Protein AF-A0A0N0D1W5-F1 (afdb_monomer_lite)

Secondary structure (DSSP, 8-state):
----------SS---------S-----GGGGGGS-TT----HHHHHHHHHHHH--PPP-----S----TTSHHHHHHHHHHHHHHHHHHHT--

Sequence (93 aa):
MAEGILNKIEEKPRYDLFINTGFYILEPEVFKLVEKNKYINMDVFFNQVKKTYGKRIGVYPHWGKWFDIGQWDEYRRSLQFIEDNKVNMSSKK

Radius of gyration: 21.48 Å; chains: 1; bounding box: 36×58×51 Å

pLDDT: mean 85.43, std 13.33, range [41.34, 95.88]

Foldseek 3Di:
DPDPDDDDDDPPDDDPDDDDLPDDDDDPVLCVPPDPPDDDDPVRSVVVVCVPVVDDDDDDDDPDDGFDCVDPVSVVVVVVVVVVVVVVVVVPD

Structure (mmCIF, N/CA/C/O backbone):
data_AF-A0A0N0D1W5-F1
#
_entry.id   AF-A0A0N0D1W5-F1
#
loop_
_atom_site.group_PDB
_atom_site.id
_atom_site.type_symbol
_atom_site.label_atom_id
_atom_site.label_alt_id
_atom_site.label_comp_id
_atom_site.label_asym_id
_atom_site.label_entity_id
_atom_site.label_seq_id
_atom_site.pdbx_PDB_ins_code
_atom_site.Cartn_x
_atom_site.Cartn_y
_atom_site.Cartn_z
_atom_site.occupancy
_atom_site.B_iso_or_equiv
_atom_site.auth_seq_id
_atom_site.auth_comp_id
_atom_site.auth_asym_id
_atom_site.auth_atom_id
_atom_site.pdbx_PDB_model_num
ATOM 1 N N . MET A 1 1 ? 1.315 -40.901 12.470 1.00 46.81 1 MET A N 1
ATOM 2 C CA . MET A 1 1 ? 2.300 -40.704 11.388 1.00 46.81 1 MET A CA 1
ATOM 3 C C . MET A 1 1 ? 1.500 -40.280 10.174 1.00 46.81 1 MET A C 1
ATOM 5 O O . MET A 1 1 ? 0.637 -41.042 9.771 1.00 46.81 1 MET A O 1
ATOM 9 N N . ALA A 1 2 ? 1.652 -39.045 9.698 1.00 52.28 2 ALA A N 1
ATOM 10 C CA . ALA A 1 2 ? 0.996 -38.641 8.459 1.00 52.28 2 ALA A CA 1
ATOM 11 C C . ALA A 1 2 ? 1.835 -39.210 7.312 1.00 52.28 2 ALA A C 1
ATOM 13 O O . ALA A 1 2 ? 2.987 -38.817 7.131 1.00 52.28 2 ALA A O 1
ATOM 14 N N . GLU A 1 3 ? 1.285 -40.217 6.642 1.00 66.00 3 GLU A N 1
ATOM 15 C CA . GLU A 1 3 ? 1.838 -40.823 5.435 1.00 66.00 3 GLU A CA 1
ATOM 16 C C . GLU A 1 3 ? 2.084 -39.714 4.408 1.00 66.00 3 GLU A C 1
ATOM 18 O O . GLU A 1 3 ? 1.260 -38.807 4.294 1.00 66.00 3 GLU A O 1
ATOM 23 N N . GLY A 1 4 ? 3.232 -39.727 3.726 1.00 74.62 4 GLY A N 1
ATOM 24 C CA . GLY A 1 4 ? 3.649 -38.698 2.767 1.00 74.62 4 GLY A CA 1
ATOM 25 C C . GLY A 1 4 ? 2.725 -38.604 1.550 1.00 74.62 4 GLY A C 1
ATOM 26 O O . GLY A 1 4 ? 3.097 -39.009 0.453 1.00 74.62 4 GLY A O 1
ATOM 27 N N . ILE A 1 5 ? 1.515 -38.086 1.750 1.00 81.44 5 ILE A N 1
ATOM 28 C CA . ILE A 1 5 ? 0.457 -37.997 0.753 1.00 81.44 5 ILE A CA 1
ATOM 29 C C . ILE A 1 5 ? 0.552 -36.635 0.078 1.00 81.44 5 ILE A C 1
ATOM 31 O O . ILE A 1 5 ? 0.330 -35.578 0.673 1.00 81.44 5 ILE A O 1
ATOM 35 N N . LEU A 1 6 ? 0.881 -36.684 -1.204 1.00 84.69 6 LEU A N 1
ATOM 36 C CA . LEU A 1 6 ? 0.868 -35.543 -2.096 1.00 84.69 6 LEU A CA 1
ATOM 37 C C . LEU A 1 6 ? -0.582 -35.165 -2.439 1.00 84.69 6 LEU A C 1
ATOM 39 O O . LEU A 1 6 ? -1.279 -35.933 -3.094 1.00 84.69 6 LEU A O 1
ATOM 43 N N . ASN A 1 7 ? -1.027 -33.980 -2.014 1.00 84.31 7 ASN A N 1
ATOM 44 C CA . ASN A 1 7 ? -2.423 -33.548 -2.177 1.00 84.31 7 ASN A CA 1
ATOM 45 C C . ASN A 1 7 ? -2.715 -32.924 -3.559 1.00 84.31 7 ASN A C 1
ATOM 47 O O . ASN A 1 7 ? -3.760 -33.169 -4.152 1.00 84.31 7 ASN A O 1
ATOM 51 N N . LYS A 1 8 ? -1.796 -32.107 -4.090 1.00 84.94 8 LYS A N 1
ATOM 52 C CA . LYS A 1 8 ? -1.919 -31.495 -5.423 1.00 84.94 8 LYS A CA 1
ATOM 53 C C . LYS A 1 8 ? -0.539 -31.080 -5.938 1.00 84.94 8 LYS A C 1
ATOM 55 O O . LYS A 1 8 ? 0.226 -30.472 -5.195 1.00 84.94 8 LYS A O 1
ATOM 60 N N . ILE A 1 9 ? -0.250 -31.371 -7.206 1.00 89.69 9 ILE A N 1
ATOM 61 C CA . ILE A 1 9 ? 0.848 -30.757 -7.966 1.00 89.69 9 ILE A CA 1
ATOM 62 C C . ILE A 1 9 ? 0.223 -29.927 -9.075 1.00 89.69 9 ILE A C 1
ATOM 64 O O . ILE A 1 9 ? -0.689 -30.381 -9.763 1.00 89.69 9 ILE A O 1
ATOM 68 N N . GLU A 1 10 ? 0.718 -28.708 -9.235 1.00 87.44 10 GLU A N 1
ATOM 69 C CA . GLU A 1 10 ? 0.376 -27.841 -10.351 1.00 87.44 10 GLU A CA 1
ATOM 70 C C . GLU A 1 10 ? 1.688 -27.459 -11.030 1.00 87.44 10 GLU A C 1
ATOM 72 O O . GLU A 1 10 ? 2.563 -26.849 -10.416 1.00 87.44 10 GLU A O 1
ATOM 77 N N . GLU A 1 11 ? 1.876 -27.913 -12.266 1.00 82.94 11 GLU A N 1
ATOM 78 C CA . GLU A 1 11 ? 3.135 -27.730 -12.980 1.00 82.94 11 GLU A CA 1
ATOM 79 C C . GLU A 1 11 ? 3.134 -26.372 -13.697 1.00 82.94 11 GLU A C 1
ATOM 81 O O . GLU A 1 11 ? 2.272 -26.098 -14.529 1.00 82.94 11 GLU A O 1
ATOM 86 N N . LYS A 1 12 ? 4.094 -25.504 -13.337 1.00 88.25 12 LYS A N 1
ATOM 87 C CA . LYS A 1 12 ? 4.183 -24.079 -13.733 1.00 88.25 12 LYS A CA 1
ATOM 88 C C . LYS A 1 12 ? 2.919 -23.263 -13.387 1.00 88.25 12 LYS A C 1
ATOM 90 O O . LYS A 1 12 ? 2.278 -22.715 -14.290 1.00 88.25 12 LYS A O 1
ATOM 95 N N . PRO A 1 13 ? 2.568 -23.134 -12.094 1.00 84.00 13 PRO A N 1
ATOM 96 C CA . PRO A 1 13 ? 1.401 -22.363 -11.686 1.00 84.00 13 PRO A CA 1
ATOM 97 C C . PRO A 1 13 ? 1.572 -20.887 -12.069 1.00 84.00 13 PRO A C 1
ATOM 99 O O . PRO A 1 13 ? 2.653 -20.310 -11.922 1.00 84.00 13 PRO A O 1
ATOM 102 N N . ARG A 1 14 ? 0.494 -20.269 -12.560 1.00 81.12 14 ARG A N 1
ATOM 103 C CA . ARG A 1 14 ? 0.407 -18.814 -12.722 1.00 81.12 14 ARG A CA 1
ATOM 104 C C . ARG A 1 14 ? -0.286 -18.233 -11.498 1.00 81.12 14 ARG A C 1
ATOM 106 O O . ARG A 1 14 ? -1.393 -18.646 -11.171 1.00 81.12 14 ARG A O 1
ATOM 113 N N . TYR A 1 15 ? 0.369 -17.279 -10.848 1.00 78.12 15 TYR A N 1
ATOM 114 C CA . TYR A 1 15 ? -0.187 -16.557 -9.711 1.00 78.12 15 TYR A CA 1
ATOM 115 C C . TYR A 1 15 ? -0.524 -15.131 -10.130 1.00 78.12 15 TYR A C 1
ATOM 117 O O . TYR A 1 15 ? 0.375 -14.330 -10.378 1.00 78.12 15 TYR A O 1
ATOM 125 N N . ASP A 1 16 ? -1.814 -14.813 -10.161 1.00 76.25 16 ASP A N 1
ATOM 126 C CA . ASP A 1 16 ? -2.278 -13.433 -10.253 1.00 76.25 16 ASP A CA 1
ATOM 127 C C . ASP A 1 16 ? -2.312 -12.850 -8.833 1.00 76.25 16 ASP A C 1
ATOM 129 O O . ASP A 1 16 ? -3.246 -13.074 -8.060 1.00 76.25 16 ASP A O 1
ATOM 133 N N . LEU A 1 17 ? -1.237 -12.158 -8.450 1.00 78.44 17 LEU A N 1
ATOM 134 C CA . LEU A 1 17 ? -1.098 -11.538 -7.132 1.00 78.44 17 LEU A CA 1
ATOM 135 C C . LEU A 1 17 ? -1.559 -10.079 -7.181 1.00 78.44 17 LEU A C 1
ATOM 137 O O . LEU A 1 17 ? -0.976 -9.255 -7.884 1.00 78.44 17 LEU A O 1
ATOM 141 N N . PHE A 1 18 ? -2.571 -9.741 -6.381 1.00 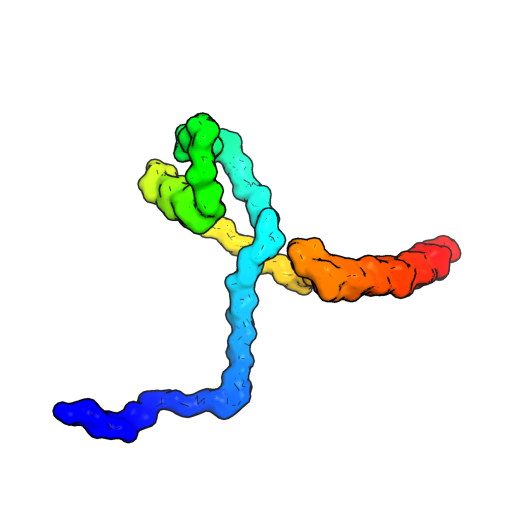82.69 18 PHE A N 1
ATOM 142 C CA . PHE A 1 18 ? -2.969 -8.352 -6.160 1.00 82.69 18 PHE A CA 1
ATOM 143 C C . PHE A 1 18 ? -2.106 -7.737 -5.062 1.00 82.69 18 PHE A C 1
ATOM 145 O O . PHE A 1 18 ? -2.249 -8.064 -3.883 1.00 82.69 18 PHE A O 1
ATOM 152 N N . ILE A 1 19 ? -1.218 -6.831 -5.460 1.00 86.44 19 ILE A N 1
ATOM 153 C CA . ILE A 1 19 ? -0.361 -6.072 -4.550 1.00 86.44 19 ILE A CA 1
ATOM 154 C C . ILE A 1 19 ? -0.936 -4.662 -4.407 1.00 86.44 19 ILE A C 1
ATOM 156 O O . ILE A 1 19 ? -1.473 -4.088 -5.354 1.00 86.44 19 ILE A O 1
ATOM 160 N N . ASN A 1 20 ? -0.854 -4.112 -3.199 1.00 90.50 20 ASN A N 1
ATOM 161 C CA . ASN A 1 20 ? -1.307 -2.758 -2.917 1.00 90.50 20 ASN A CA 1
ATOM 162 C C . ASN A 1 20 ? -0.411 -1.729 -3.630 1.00 90.50 20 ASN A C 1
ATOM 164 O O . ASN A 1 20 ? 0.802 -1.733 -3.448 1.00 90.50 20 ASN A O 1
ATOM 168 N N . THR A 1 21 ? -1.020 -0.834 -4.409 1.00 90.12 21 THR A N 1
ATOM 169 C CA . T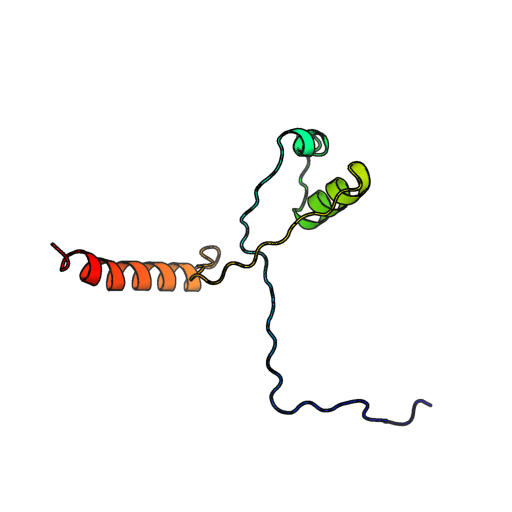HR A 1 21 ? -0.327 0.199 -5.198 1.00 90.12 21 THR A CA 1
ATOM 170 C C . THR A 1 21 ? 0.072 1.436 -4.388 1.00 90.12 21 THR A C 1
ATOM 172 O O . THR A 1 21 ? 0.732 2.328 -4.921 1.00 90.12 21 THR A O 1
ATOM 175 N N . GLY A 1 22 ? -0.356 1.528 -3.124 1.00 90.31 22 GLY A N 1
ATOM 176 C CA . GLY A 1 22 ? -0.160 2.698 -2.267 1.00 90.31 22 GLY A CA 1
ATOM 177 C C . GLY A 1 22 ? -1.125 3.855 -2.550 1.00 90.31 22 GLY A C 1
ATOM 178 O O . GLY A 1 22 ? -0.943 4.937 -1.997 1.00 90.31 22 GLY A O 1
ATOM 179 N N . PHE A 1 23 ? -2.146 3.648 -3.389 1.00 92.00 23 PHE A N 1
ATOM 180 C CA . PHE A 1 23 ? -3.165 4.649 -3.707 1.00 92.00 23 PHE A CA 1
ATOM 181 C C . PHE A 1 23 ? -4.476 4.360 -2.973 1.00 92.00 23 PHE A C 1
ATOM 183 O O . PHE A 1 23 ? -5.015 3.255 -3.057 1.00 92.00 23 PHE A O 1
ATOM 190 N N . TYR A 1 24 ? -5.021 5.369 -2.294 1.00 94.06 24 TYR A N 1
ATOM 191 C CA . TYR A 1 24 ? -6.230 5.227 -1.489 1.00 94.06 24 TYR A CA 1
ATOM 192 C C . TYR A 1 24 ? -7.158 6.422 -1.667 1.00 94.06 24 TYR A C 1
ATOM 194 O O . TYR A 1 24 ? -6.712 7.566 -1.728 1.00 94.06 24 TYR A O 1
ATOM 202 N N . ILE A 1 25 ? -8.461 6.149 -1.676 1.00 94.38 25 ILE A N 1
ATOM 203 C CA . ILE A 1 25 ? -9.513 7.160 -1.574 1.00 94.38 25 ILE A CA 1
ATOM 204 C C . ILE A 1 25 ? -10.174 6.949 -0.215 1.00 94.38 25 ILE A C 1
ATOM 206 O O . ILE A 1 25 ? -10.700 5.867 0.051 1.00 94.38 25 ILE A O 1
ATOM 210 N N . LEU A 1 26 ? -10.085 7.952 0.659 1.00 93.31 26 LEU A N 1
ATOM 211 C CA . LEU A 1 26 ? -10.506 7.859 2.055 1.00 93.31 26 LEU A CA 1
ATOM 212 C C . LEU A 1 26 ? -11.505 8.965 2.381 1.00 93.31 26 LEU A C 1
ATOM 214 O O . LEU A 1 26 ? -11.261 10.133 2.083 1.00 93.31 26 LEU A O 1
ATOM 218 N N . GLU A 1 27 ? -12.598 8.596 3.043 1.00 92.31 27 GLU A N 1
ATOM 219 C CA . GLU A 1 27 ? -13.547 9.563 3.589 1.00 92.31 27 GLU A CA 1
ATOM 220 C C . GLU A 1 27 ? -12.909 10.341 4.753 1.00 92.31 27 GLU A C 1
ATOM 222 O O . GLU A 1 27 ? -12.303 9.723 5.633 1.00 92.31 27 GLU A O 1
ATOM 227 N N . PRO A 1 28 ? -13.067 11.673 4.849 1.00 93.75 28 PRO A N 1
ATOM 228 C CA . PRO A 1 28 ? -12.433 12.465 5.906 1.00 93.75 28 PRO A CA 1
ATOM 229 C C . PRO A 1 28 ? -12.747 11.987 7.332 1.00 93.75 28 PRO A C 1
ATOM 231 O O . PRO A 1 28 ? -11.943 12.154 8.249 1.00 93.75 28 PRO A O 1
ATOM 234 N N . GLU A 1 29 ? -13.912 11.371 7.539 1.00 92.19 29 GLU A N 1
ATOM 235 C CA . GLU A 1 29 ? -14.326 10.864 8.844 1.00 92.19 29 GLU A CA 1
ATOM 236 C C . GLU A 1 29 ? -13.428 9.749 9.391 1.00 92.19 29 GLU A C 1
ATOM 238 O O . GLU A 1 29 ? -13.289 9.653 10.612 1.00 92.19 29 GLU A O 1
ATOM 243 N N . VAL A 1 30 ? -12.772 8.958 8.530 1.00 92.94 30 VAL A N 1
ATOM 244 C CA . VAL A 1 30 ? -11.946 7.828 8.983 1.00 92.94 30 VAL A CA 1
ATOM 245 C C . VAL A 1 30 ? -10.673 8.280 9.697 1.00 92.94 30 VAL A C 1
ATOM 247 O O . VAL A 1 30 ? -10.136 7.545 10.524 1.00 92.94 30 VAL A O 1
ATOM 250 N N . PHE A 1 31 ? -10.222 9.518 9.466 1.00 93.06 31 PHE A N 1
ATOM 251 C CA . PHE A 1 31 ? -9.063 10.086 10.158 1.00 93.06 31 PHE A CA 1
ATOM 252 C C . PHE A 1 31 ? -9.316 10.346 11.647 1.00 93.06 31 PHE A C 1
ATOM 254 O O . PHE A 1 31 ? -8.359 10.483 12.404 1.00 93.06 31 PHE A O 1
ATOM 261 N N . LYS A 1 32 ? -10.577 10.334 12.106 1.00 93.50 32 LYS A N 1
ATOM 262 C CA . LYS A 1 32 ? -10.910 10.387 13.541 1.00 93.50 32 LYS A CA 1
ATOM 263 C C . LYS A 1 32 ? -10.375 9.177 14.319 1.00 93.50 32 LYS A C 1
ATOM 265 O O . LYS A 1 32 ? -10.279 9.250 15.539 1.00 93.50 32 LYS A O 1
ATOM 270 N N . LEU A 1 33 ? -10.034 8.083 13.629 1.00 93.06 33 LEU A N 1
ATOM 271 C CA . LEU A 1 33 ? -9.417 6.893 14.222 1.00 93.06 33 LEU A CA 1
ATOM 272 C C . LEU A 1 33 ? -7.899 7.020 14.408 1.00 93.06 33 LEU A C 1
ATOM 274 O O . LEU A 1 33 ? -7.307 6.201 15.106 1.00 93.06 33 LEU A O 1
ATOM 278 N N . VAL A 1 34 ? -7.261 8.016 13.789 1.00 94.19 34 VAL A N 1
ATOM 279 C CA . VAL A 1 34 ? -5.811 8.201 13.880 1.00 94.19 34 VAL A CA 1
ATOM 280 C C . VAL A 1 34 ? -5.483 9.007 15.133 1.00 94.19 34 VAL A C 1
ATOM 282 O O . VAL A 1 34 ? -5.832 10.182 15.255 1.00 94.19 34 VAL A O 1
ATOM 285 N N . GLU A 1 35 ? -4.789 8.371 16.074 1.00 94.19 35 GLU A N 1
ATOM 286 C CA . GLU A 1 35 ? -4.279 9.041 17.268 1.00 94.19 35 GLU A CA 1
ATOM 287 C C . GLU A 1 35 ? -3.226 10.094 16.891 1.00 94.19 35 GLU A C 1
ATOM 289 O O . GLU A 1 35 ? -2.314 9.847 16.096 1.00 94.19 35 GLU A O 1
ATOM 294 N N . LYS A 1 36 ? -3.325 11.284 17.494 1.00 94.56 36 LYS A N 1
ATOM 295 C CA . LYS A 1 36 ? -2.341 12.350 17.273 1.00 94.56 36 LYS A CA 1
ATOM 296 C C . LYS A 1 36 ? -0.954 11.901 17.733 1.00 94.56 36 LYS A C 1
ATOM 298 O O . LYS A 1 36 ? -0.810 11.344 18.816 1.00 94.56 36 LYS A O 1
ATOM 303 N N . ASN A 1 37 ? 0.060 12.225 16.930 1.00 93.88 37 ASN A N 1
ATOM 304 C CA . ASN A 1 37 ? 1.478 11.949 17.199 1.00 93.88 37 ASN A CA 1
ATOM 305 C C . ASN A 1 37 ? 1.821 10.465 17.396 1.00 93.88 37 ASN A C 1
ATOM 307 O O . ASN A 1 37 ? 2.856 10.147 17.980 1.00 93.88 37 ASN A O 1
ATOM 311 N N . LYS A 1 38 ? 0.981 9.553 16.899 1.00 95.5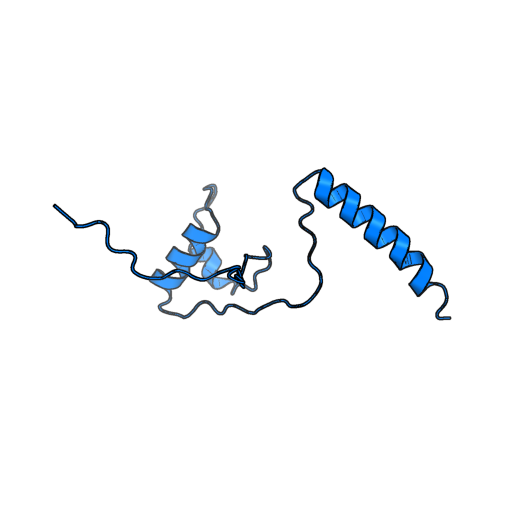6 38 LYS A N 1
ATOM 312 C CA . LYS A 1 38 ? 1.241 8.119 16.955 1.00 95.56 38 LYS A CA 1
ATOM 313 C C . LYS A 1 38 ? 1.365 7.555 15.554 1.00 95.56 38 LYS A C 1
ATOM 315 O O . LYS A 1 38 ? 0.544 7.820 14.679 1.00 95.56 38 LYS A O 1
ATOM 320 N N . TYR A 1 39 ? 2.405 6.759 15.361 1.00 95.31 39 TYR A N 1
ATOM 321 C CA . TYR A 1 39 ? 2.590 6.012 14.132 1.00 95.31 39 TYR A CA 1
ATOM 322 C C . TYR A 1 39 ? 1.546 4.897 14.016 1.00 95.31 39 TYR A C 1
ATOM 324 O O . TYR A 1 39 ? 1.263 4.194 14.989 1.00 95.31 39 TYR A O 1
ATOM 332 N N . ILE A 1 40 ? 1.005 4.714 12.815 1.00 95.81 40 ILE A N 1
ATOM 333 C CA . ILE A 1 40 ? 0.108 3.612 12.482 1.00 95.81 40 ILE A CA 1
ATOM 334 C C . ILE A 1 40 ? 0.408 3.128 11.064 1.00 95.81 40 ILE A C 1
ATOM 336 O O . ILE A 1 40 ? 0.556 3.927 10.141 1.00 95.81 40 ILE A O 1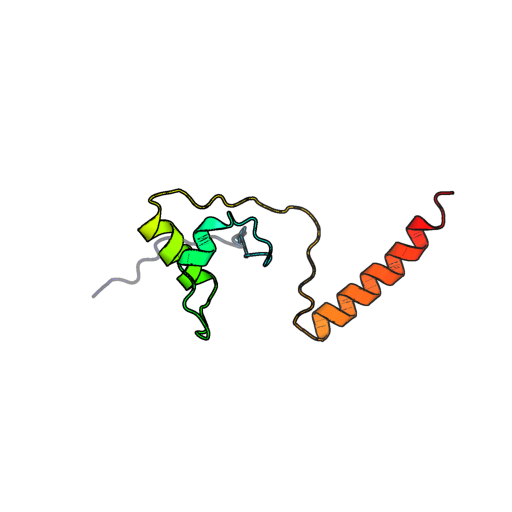
ATOM 340 N N . ASN A 1 41 ? 0.494 1.810 10.897 1.00 95.88 41 ASN A N 1
ATOM 341 C CA . ASN A 1 41 ? 0.613 1.198 9.579 1.00 95.88 41 ASN A CA 1
ATOM 342 C C . ASN A 1 41 ? -0.751 1.153 8.873 1.00 95.88 41 ASN A C 1
ATOM 344 O O . ASN A 1 41 ? -1.797 1.046 9.517 1.00 95.88 41 ASN A O 1
ATOM 348 N N . MET A 1 42 ? -0.746 1.186 7.539 1.00 94.19 42 MET A N 1
ATOM 349 C CA . MET A 1 42 ? -1.979 1.203 6.743 1.00 94.19 42 MET A CA 1
ATOM 350 C C . MET A 1 42 ? -2.839 -0.056 6.919 1.00 94.19 42 MET A C 1
ATOM 352 O O . MET A 1 42 ? -4.063 0.041 6.935 1.00 94.19 42 MET A O 1
ATOM 356 N N . ASP A 1 43 ? -2.229 -1.228 7.095 1.00 93.69 43 ASP A N 1
ATOM 357 C CA . ASP A 1 43 ? -2.931 -2.486 7.375 1.00 93.69 43 ASP A CA 1
ATOM 358 C C . ASP A 1 43 ? -3.694 -2.417 8.708 1.00 93.69 43 ASP A C 1
ATOM 360 O O . ASP A 1 43 ? -4.881 -2.754 8.777 1.00 93.69 43 ASP A O 1
ATOM 364 N N . VAL A 1 44 ? -3.045 -1.897 9.754 1.00 95.44 44 VAL A N 1
ATOM 365 C CA . VAL A 1 44 ? -3.657 -1.686 11.071 1.00 95.44 44 VAL A CA 1
ATOM 366 C C . VAL A 1 44 ? -4.778 -0.654 10.979 1.00 95.44 44 VAL A C 1
ATOM 368 O O . VAL A 1 44 ? -5.873 -0.895 11.492 1.00 95.44 44 VAL A O 1
ATOM 371 N N . PHE A 1 45 ? -4.542 0.460 10.283 1.00 95.19 45 PHE A N 1
ATOM 372 C CA . PHE A 1 45 ? -5.542 1.504 10.072 1.00 95.19 45 PHE A CA 1
ATOM 373 C C . PHE A 1 45 ? -6.796 0.958 9.377 1.00 95.19 45 PHE A C 1
ATOM 375 O O . PHE A 1 45 ? -7.908 1.135 9.875 1.00 95.19 45 PHE A O 1
ATOM 382 N N . PHE A 1 46 ? -6.646 0.211 8.281 1.00 94.19 46 PHE A N 1
ATOM 383 C CA . PHE A 1 46 ? -7.786 -0.379 7.580 1.00 94.19 46 PHE A CA 1
ATOM 384 C C . PHE A 1 46 ? -8.551 -1.395 8.425 1.00 94.19 46 PHE A C 1
ATOM 386 O O . PHE A 1 46 ? -9.783 -1.427 8.376 1.00 94.19 46 PHE A O 1
ATOM 393 N N . ASN A 1 47 ? -7.859 -2.187 9.244 1.00 93.75 47 ASN A N 1
ATOM 394 C CA . ASN A 1 47 ? -8.517 -3.092 10.183 1.00 93.75 47 ASN A CA 1
ATOM 395 C C . ASN A 1 47 ? -9.356 -2.331 11.221 1.00 93.75 47 ASN A C 1
ATOM 397 O O . ASN A 1 47 ? -10.487 -2.735 11.507 1.00 93.75 47 ASN A O 1
ATOM 401 N N . GLN A 1 48 ? -8.855 -1.204 11.736 1.00 93.81 48 GLN A N 1
ATOM 402 C CA . GLN A 1 48 ? -9.613 -0.337 12.642 1.00 93.81 48 GLN A CA 1
ATOM 403 C C . GLN A 1 48 ? -10.834 0.277 11.948 1.00 93.81 48 GLN A C 1
ATOM 405 O O . GLN A 1 48 ? -11.933 0.214 12.495 1.00 93.81 48 GLN A O 1
ATOM 410 N N . VAL A 1 49 ? -10.680 0.793 10.725 1.00 93.31 49 VAL A N 1
ATOM 411 C CA . VAL A 1 49 ? -11.791 1.348 9.930 1.00 93.31 49 VAL A CA 1
ATOM 412 C C . VAL A 1 49 ? -12.893 0.305 9.722 1.00 93.31 49 VAL A C 1
ATOM 414 O O . VAL A 1 49 ? -14.060 0.583 10.003 1.00 93.31 49 VAL A O 1
ATOM 417 N N . LYS A 1 50 ? -12.536 -0.918 9.295 1.00 92.75 50 LYS A N 1
ATOM 418 C CA . LYS A 1 50 ? -13.499 -2.020 9.102 1.00 92.75 50 LYS A CA 1
ATOM 419 C C . LYS A 1 50 ? -14.249 -2.345 10.389 1.00 92.75 50 LYS A C 1
ATOM 421 O O . LYS A 1 50 ? -15.466 -2.515 10.355 1.00 92.75 50 LYS A O 1
ATOM 426 N N . LYS A 1 51 ? -13.527 -2.424 11.512 1.00 93.06 51 LYS A N 1
ATOM 427 C CA . LYS A 1 51 ? -14.102 -2.745 12.821 1.00 93.06 51 LYS A CA 1
ATOM 428 C C . LYS A 1 51 ? -15.056 -1.656 13.312 1.00 93.06 51 LYS A C 1
ATOM 430 O O . LYS A 1 51 ? -16.123 -1.988 13.814 1.00 93.06 51 LYS A O 1
ATOM 435 N N . THR A 1 52 ? -14.689 -0.385 13.167 1.00 92.50 52 THR A N 1
ATOM 436 C CA . THR A 1 52 ? -15.474 0.734 13.707 1.00 92.50 52 THR A CA 1
ATOM 437 C C . THR A 1 52 ? -16.721 1.032 12.885 1.00 92.50 52 THR A C 1
ATOM 439 O O . THR A 1 52 ? -17.792 1.227 13.450 1.00 92.50 52 THR A O 1
ATOM 442 N N . TYR A 1 53 ? -16.604 1.075 11.556 1.00 88.25 53 TYR A N 1
ATOM 443 C CA . TYR A 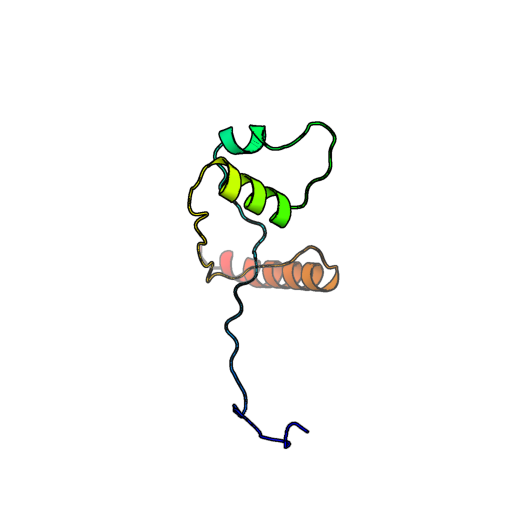1 53 ? -17.694 1.545 10.695 1.00 88.25 53 TYR A CA 1
ATOM 444 C C . TYR A 1 53 ? -18.554 0.419 10.118 1.00 88.25 53 TYR A C 1
ATOM 446 O O . TYR A 1 53 ? -19.524 0.696 9.416 1.00 88.25 53 TYR A O 1
ATOM 454 N N . GLY A 1 54 ? -18.204 -0.848 10.367 1.00 78.69 54 GLY A N 1
ATOM 455 C CA . GLY A 1 54 ? -18.975 -2.008 9.910 1.00 78.69 54 GLY A CA 1
ATOM 456 C C . GLY A 1 54 ? -19.111 -2.122 8.384 1.00 78.69 54 GLY A C 1
ATOM 457 O O . GLY A 1 54 ? -19.977 -2.848 7.899 1.00 78.69 54 GLY A O 1
ATOM 458 N N . LYS A 1 55 ? -18.287 -1.398 7.610 1.00 69.00 55 LYS A N 1
ATOM 459 C CA . LYS A 1 55 ? -18.395 -1.275 6.148 1.00 69.00 55 LYS A CA 1
ATOM 460 C C . LYS A 1 55 ? -17.249 -1.958 5.396 1.00 69.00 55 LYS A C 1
ATOM 462 O O . LYS A 1 55 ? -16.126 -2.102 5.880 1.00 69.00 55 LYS A O 1
ATOM 467 N N . ARG A 1 56 ? -17.570 -2.378 4.166 1.00 71.81 56 ARG A N 1
ATOM 468 C CA . ARG A 1 56 ? -16.675 -3.010 3.187 1.00 71.81 56 ARG A CA 1
ATOM 469 C C . ARG A 1 56 ? -15.688 -1.970 2.647 1.00 71.81 56 ARG A C 1
ATOM 471 O O . ARG A 1 56 ? -16.105 -1.030 1.982 1.00 71.81 56 ARG A O 1
ATOM 478 N N . ILE A 1 57 ? -14.393 -2.166 2.890 1.00 87.81 57 ILE A N 1
ATOM 479 C CA . ILE A 1 57 ? -13.340 -1.476 2.133 1.00 87.81 57 ILE A CA 1
ATOM 480 C C . ILE A 1 57 ? -13.358 -2.048 0.714 1.00 87.81 57 ILE A C 1
ATOM 482 O O . ILE A 1 57 ? -13.179 -3.255 0.534 1.00 87.81 57 ILE A O 1
ATOM 486 N N . GLY A 1 58 ? -13.637 -1.198 -0.272 1.00 89.62 58 GLY A N 1
ATOM 487 C CA . GLY A 1 58 ? -13.564 -1.567 -1.681 1.00 89.62 58 GLY A CA 1
ATOM 488 C C . GLY A 1 58 ? -12.113 -1.695 -2.138 1.00 89.62 58 GLY A C 1
ATOM 489 O O . GLY A 1 58 ? -11.254 -0.935 -1.701 1.00 89.62 58 GLY A O 1
ATOM 490 N N . VAL A 1 59 ? -11.850 -2.650 -3.027 1.00 91.38 59 VAL A N 1
ATOM 491 C CA . VAL A 1 59 ? -10.563 -2.798 -3.715 1.00 91.38 59 VAL A CA 1
ATOM 492 C C . VAL A 1 59 ? -10.826 -2.630 -5.203 1.00 91.38 59 VAL A C 1
ATOM 494 O O . VAL A 1 59 ? -11.759 -3.235 -5.731 1.00 91.38 59 VAL A O 1
ATOM 497 N N . TYR A 1 60 ? -10.021 -1.802 -5.864 1.00 91.31 60 TYR A N 1
ATOM 498 C CA . TYR A 1 60 ? -10.115 -1.566 -7.298 1.00 91.31 60 TYR A CA 1
ATOM 499 C C . TYR A 1 60 ? -8.811 -2.001 -7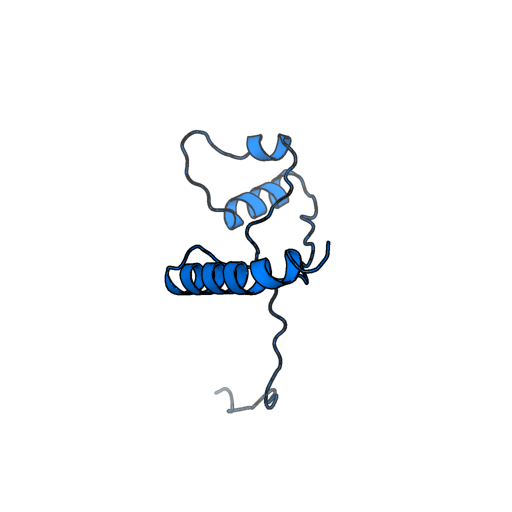.981 1.00 91.31 60 TYR A C 1
ATOM 501 O O . TYR A 1 60 ? -7.751 -1.488 -7.615 1.00 91.31 60 TYR A O 1
ATOM 509 N N . PRO A 1 61 ? -8.854 -2.948 -8.938 1.00 90.81 61 PRO A N 1
ATOM 510 C CA . PRO A 1 61 ? -7.658 -3.399 -9.633 1.00 90.81 61 PRO A CA 1
ATOM 511 C C . PRO A 1 61 ? -7.177 -2.336 -10.625 1.00 90.81 61 PRO A C 1
ATOM 513 O O . PRO A 1 61 ? -7.937 -1.846 -11.461 1.00 90.81 61 PRO A O 1
ATOM 516 N N . HIS A 1 62 ? -5.890 -2.005 -10.554 1.00 88.62 62 HIS A N 1
ATOM 517 C CA . HIS A 1 62 ? -5.217 -1.186 -11.558 1.00 88.62 62 HIS A CA 1
ATOM 518 C C . HIS A 1 62 ? -4.524 -2.091 -12.573 1.00 88.62 62 HIS A C 1
ATOM 520 O O . HIS A 1 62 ? -3.662 -2.883 -12.205 1.00 88.62 62 HIS A O 1
ATOM 526 N N . TRP A 1 63 ? -4.889 -1.953 -13.847 1.00 88.12 63 TRP A N 1
ATOM 527 C CA . TRP A 1 63 ? -4.313 -2.729 -14.955 1.00 88.12 63 TRP A CA 1
ATOM 528 C C . TRP A 1 63 ? -3.255 -1.957 -15.749 1.00 88.12 63 TRP A C 1
ATOM 530 O O . TRP A 1 63 ? -2.660 -2.489 -16.684 1.00 88.12 63 TRP A O 1
ATOM 540 N N . GLY A 1 64 ? -3.049 -0.680 -15.421 1.00 86.31 64 GLY A N 1
ATOM 541 C CA . GLY A 1 64 ? -2.029 0.134 -16.064 1.00 86.31 64 GLY A CA 1
ATOM 542 C C . GLY A 1 64 ? -0.632 -0.180 -15.536 1.00 86.31 64 GLY A C 1
ATOM 543 O O . GLY A 1 64 ? -0.447 -0.876 -14.538 1.00 86.31 64 GLY A O 1
ATOM 544 N N . LYS A 1 65 ? 0.375 0.410 -16.181 1.00 85.12 65 LYS A N 1
ATOM 545 C CA . LYS A 1 65 ? 1.742 0.358 -15.667 1.00 85.12 65 LYS A CA 1
ATOM 546 C C . LYS A 1 65 ? 1.817 1.091 -14.320 1.00 85.12 65 LYS A C 1
ATOM 548 O O . LYS A 1 65 ? 1.194 2.138 -14.144 1.00 85.12 65 LYS A O 1
ATOM 553 N N . TRP A 1 66 ? 2.560 0.524 -13.379 1.00 87.44 66 TRP A N 1
ATOM 554 C CA . TRP A 1 66 ? 2.842 1.087 -12.061 1.00 87.44 66 TRP A CA 1
ATOM 555 C C . TRP A 1 66 ? 4.344 0.971 -11.806 1.00 87.44 66 TRP A C 1
ATOM 557 O O . TRP A 1 66 ? 4.978 0.028 -12.284 1.00 87.44 66 TRP A O 1
ATOM 567 N N . PHE A 1 67 ? 4.908 1.958 -11.117 1.00 89.25 67 PHE A N 1
ATOM 568 C CA . PHE A 1 67 ? 6.342 2.069 -10.873 1.00 89.25 67 PHE A CA 1
ATOM 569 C C . PHE A 1 67 ? 6.582 2.212 -9.375 1.00 89.25 67 PHE A C 1
ATOM 571 O O . PHE A 1 67 ? 6.154 3.201 -8.777 1.00 89.25 67 PHE A O 1
ATOM 578 N N . ASP A 1 68 ? 7.278 1.245 -8.783 1.00 88.56 68 ASP A N 1
ATOM 579 C CA . ASP A 1 68 ? 7.711 1.327 -7.390 1.00 88.56 68 ASP A CA 1
ATOM 580 C C . ASP A 1 68 ? 9.020 2.116 -7.293 1.00 88.56 68 ASP A C 1
ATOM 582 O O . ASP A 1 68 ? 10.117 1.575 -7.389 1.00 88.56 68 ASP A O 1
ATOM 586 N N . ILE A 1 69 ? 8.922 3.427 -7.109 1.00 92.44 69 ILE A N 1
ATOM 587 C CA . ILE A 1 69 ? 10.099 4.302 -7.036 1.00 92.44 69 ILE A CA 1
ATOM 588 C C . ILE A 1 69 ? 10.792 4.296 -5.663 1.00 92.44 69 ILE A C 1
ATOM 590 O O . ILE A 1 69 ? 11.715 5.081 -5.451 1.00 92.44 69 ILE A O 1
ATOM 594 N N . GLY A 1 70 ? 10.368 3.440 -4.725 1.00 89.69 70 GLY A N 1
ATOM 595 C CA . GLY A 1 70 ? 10.955 3.358 -3.385 1.00 89.69 70 GLY A CA 1
ATOM 596 C C . GLY A 1 70 ? 12.344 2.709 -3.344 1.00 89.69 70 GLY A C 1
ATOM 597 O O . GLY A 1 70 ? 13.059 2.855 -2.355 1.00 89.69 70 GLY A O 1
ATOM 598 N N . GLN A 1 71 ? 12.741 2.008 -4.410 1.00 92.38 71 GLN A N 1
ATOM 599 C CA . GLN A 1 71 ? 14.035 1.331 -4.534 1.00 92.38 71 GLN A CA 1
ATOM 600 C C . GLN A 1 71 ? 14.876 1.964 -5.648 1.00 92.38 71 GLN A C 1
ATOM 602 O O . GLN A 1 71 ? 14.373 2.224 -6.741 1.00 92.38 71 GLN A O 1
ATOM 607 N N . TRP A 1 72 ? 16.180 2.155 -5.416 1.00 95.31 72 TRP A N 1
ATOM 608 C CA . TRP A 1 72 ? 17.079 2.832 -6.366 1.00 95.31 72 TRP A CA 1
ATOM 609 C C . TRP A 1 72 ? 17.110 2.201 -7.763 1.00 95.31 72 TRP A C 1
ATOM 611 O O . TRP A 1 72 ? 17.231 2.910 -8.765 1.00 95.31 72 TRP A O 1
ATOM 621 N N . ASP A 1 73 ? 17.006 0.877 -7.849 1.00 94.88 73 ASP A N 1
ATOM 622 C CA . ASP A 1 73 ? 17.054 0.160 -9.126 1.00 94.88 73 ASP A CA 1
ATOM 623 C C . ASP A 1 73 ? 15.751 0.287 -9.919 1.00 94.88 73 ASP A C 1
ATOM 625 O O . ASP A 1 73 ? 15.776 0.405 -11.145 1.00 94.88 73 ASP A O 1
ATOM 629 N N . GLU A 1 74 ? 14.602 0.288 -9.243 1.00 92.94 74 GLU A N 1
ATOM 630 C CA . GLU A 1 74 ? 13.306 0.550 -9.881 1.00 92.94 74 GLU A CA 1
ATOM 631 C C . GLU A 1 74 ? 13.159 2.025 -10.260 1.00 92.94 74 GLU A C 1
ATOM 633 O O . GLU A 1 74 ? 12.703 2.341 -11.359 1.00 92.94 74 GLU A O 1
ATOM 638 N N . TYR A 1 75 ? 13.632 2.942 -9.414 1.00 94.88 75 TYR A N 1
ATOM 639 C CA . TYR A 1 75 ? 13.665 4.368 -9.720 1.00 94.88 75 TYR A CA 1
ATOM 640 C C . TYR A 1 75 ? 14.439 4.656 -11.017 1.00 94.88 75 TYR A C 1
ATOM 642 O O . TYR A 1 75 ? 13.905 5.286 -11.932 1.00 94.88 75 TYR A O 1
ATOM 650 N N . ARG A 1 76 ? 15.669 4.132 -11.145 1.00 95.00 76 ARG A N 1
ATOM 651 C CA . ARG A 1 76 ? 16.497 4.304 -12.354 1.00 95.00 76 ARG A CA 1
ATOM 652 C C . ARG A 1 76 ? 15.823 3.739 -13.605 1.00 95.00 76 ARG A C 1
ATOM 654 O O . ARG A 1 76 ? 15.798 4.405 -14.638 1.00 95.00 76 ARG A O 1
ATOM 661 N N . ARG A 1 77 ? 15.217 2.551 -13.508 1.00 93.88 77 ARG A N 1
ATOM 662 C CA . ARG A 1 77 ? 14.451 1.951 -14.616 1.00 93.88 77 ARG A CA 1
ATOM 663 C C . ARG A 1 77 ? 13.223 2.776 -14.996 1.00 93.88 77 ARG A C 1
ATOM 665 O O . ARG A 1 77 ? 12.920 2.911 -16.180 1.00 93.88 77 ARG A O 1
ATOM 672 N N . SER A 1 78 ? 12.538 3.349 -14.011 1.00 94.00 78 SER A N 1
ATOM 673 C CA . SER A 1 78 ? 11.372 4.210 -14.225 1.00 94.00 78 SER A CA 1
ATOM 674 C C . SER A 1 78 ? 11.749 5.482 -14.984 1.00 94.00 78 SER A C 1
ATOM 676 O O . SER A 1 78 ? 11.052 5.858 -15.925 1.00 94.00 78 SER A O 1
ATOM 678 N N . LEU A 1 79 ? 12.877 6.109 -14.629 1.00 94.56 79 LEU A N 1
ATOM 679 C CA . LEU A 1 79 ? 13.399 7.279 -15.339 1.00 94.56 79 LEU A CA 1
ATOM 680 C C . LEU A 1 79 ? 13.738 6.968 -16.796 1.00 94.56 79 LEU A C 1
ATOM 682 O O . LEU A 1 79 ? 13.265 7.685 -17.675 1.00 94.56 79 LEU A O 1
ATOM 686 N N . GLN A 1 80 ? 14.479 5.883 -17.049 1.00 94.19 80 GLN A N 1
ATOM 687 C CA . GLN A 1 80 ? 14.823 5.467 -18.412 1.00 94.19 80 GLN A CA 1
ATOM 688 C C . GLN A 1 80 ? 13.560 5.244 -19.246 1.00 94.19 80 GLN A C 1
ATOM 690 O O . GLN A 1 80 ? 13.425 5.776 -20.343 1.00 94.19 80 GLN A O 1
ATOM 695 N N . PHE A 1 81 ? 12.581 4.525 -18.686 1.00 91.81 81 PHE A N 1
ATOM 696 C CA . PHE A 1 81 ? 11.315 4.297 -19.370 1.00 91.81 81 PHE A CA 1
ATOM 697 C C . PHE A 1 81 ? 10.607 5.611 -19.725 1.00 91.81 81 PHE A C 1
ATOM 699 O O . PHE A 1 81 ? 10.079 5.746 -20.827 1.00 91.81 81 PHE A O 1
ATOM 706 N N . ILE A 1 82 ? 10.571 6.579 -18.809 1.00 91.19 82 ILE A N 1
ATOM 707 C CA . ILE A 1 82 ? 9.951 7.881 -19.071 1.00 91.19 82 ILE A CA 1
ATOM 708 C C . ILE A 1 82 ? 10.711 8.637 -20.170 1.00 91.19 82 ILE A C 1
ATOM 710 O O . ILE A 1 82 ? 10.074 9.233 -21.036 1.00 91.19 82 ILE A O 1
ATOM 714 N N . GLU A 1 83 ? 12.042 8.621 -20.154 1.00 93.56 83 GLU A N 1
ATOM 715 C CA . GLU A 1 83 ? 12.885 9.283 -21.153 1.00 93.56 83 GLU A CA 1
ATOM 716 C C . GLU A 1 83 ? 12.669 8.710 -22.559 1.00 93.56 83 GLU A C 1
ATOM 718 O O . GLU A 1 83 ? 12.331 9.458 -23.479 1.00 93.56 83 GLU A O 1
ATOM 723 N N . ASP A 1 84 ? 12.713 7.384 -22.694 1.00 91.56 84 ASP A N 1
ATOM 724 C CA . ASP A 1 84 ? 12.494 6.685 -23.965 1.00 91.56 84 ASP A CA 1
ATOM 725 C C . ASP A 1 84 ? 11.102 6.983 -24.551 1.00 91.56 84 ASP A C 1
ATOM 727 O O . ASP A 1 84 ? 10.918 7.096 -25.764 1.00 91.56 84 ASP A O 1
ATOM 731 N N . ASN A 1 85 ? 10.096 7.149 -23.686 1.00 84.31 85 ASN A N 1
ATOM 732 C CA . ASN A 1 85 ? 8.715 7.390 -24.105 1.00 84.31 85 ASN A CA 1
ATOM 733 C C . ASN A 1 85 ? 8.373 8.877 -24.310 1.00 84.31 85 ASN A C 1
ATOM 735 O O . ASN A 1 85 ? 7.385 9.173 -24.986 1.00 84.31 85 ASN A O 1
ATOM 739 N N . LYS A 1 86 ? 9.193 9.824 -23.827 1.00 69.25 86 LYS A N 1
ATOM 740 C CA . LYS A 1 86 ? 9.060 11.256 -24.165 1.00 69.25 86 LYS A CA 1
ATOM 741 C C . LYS A 1 86 ? 9.329 11.519 -25.649 1.00 69.25 86 LYS A C 1
ATOM 743 O O . LYS A 1 86 ? 8.649 12.348 -26.254 1.00 69.25 86 LYS A O 1
ATOM 748 N N . VAL A 1 87 ? 10.260 10.777 -26.253 1.00 56.22 87 VAL A N 1
ATOM 749 C CA . VAL A 1 87 ? 10.614 10.892 -27.681 1.00 56.22 87 VAL A CA 1
ATOM 750 C C . VAL A 1 87 ? 9.416 10.561 -28.587 1.00 56.22 87 VAL A C 1
ATOM 752 O O . VAL A 1 87 ? 9.190 11.225 -29.601 1.00 56.22 87 VAL A O 1
ATOM 755 N N . ASN A 1 88 ? 8.563 9.621 -28.170 1.00 52.12 88 ASN A N 1
ATOM 756 C CA . ASN A 1 88 ? 7.390 9.181 -28.934 1.00 52.12 88 ASN A CA 1
ATOM 757 C C . ASN A 1 88 ? 6.178 10.127 -28.841 1.00 52.12 88 ASN A C 1
ATOM 759 O O . ASN A 1 88 ? 5.291 10.069 -29.692 1.00 52.12 88 ASN A O 1
ATOM 763 N N . MET A 1 89 ? 6.122 11.014 -27.840 1.00 50.06 89 MET A N 1
ATOM 764 C CA . MET A 1 89 ? 5.029 11.990 -27.692 1.00 50.06 89 MET A CA 1
ATOM 765 C C . MET A 1 89 ? 5.304 13.317 -28.418 1.00 50.06 89 MET A C 1
ATOM 767 O O . MET A 1 89 ? 4.363 14.044 -28.723 1.00 50.06 89 MET A O 1
ATOM 771 N N . SER A 1 90 ? 6.567 13.617 -28.743 1.00 53.16 90 SER A N 1
ATOM 772 C CA . SER A 1 90 ? 6.953 14.817 -29.506 1.00 53.16 90 SER A CA 1
ATOM 773 C C . SER A 1 90 ? 6.721 14.678 -31.022 1.00 53.16 90 SER A C 1
ATOM 775 O O . SER A 1 90 ? 6.548 15.677 -31.711 1.00 53.16 90 SER A O 1
ATOM 777 N N . SER A 1 91 ? 6.639 13.448 -31.547 1.00 49.50 91 SER A N 1
ATOM 778 C CA . SER A 1 91 ? 6.396 13.175 -32.982 1.00 49.50 91 SER A CA 1
ATOM 779 C C . SER A 1 91 ? 4.908 13.072 -33.365 1.00 49.50 91 SER A C 1
ATOM 781 O O . SER A 1 91 ? 4.581 12.622 -34.459 1.00 49.50 91 SER A O 1
ATOM 783 N N . LYS A 1 92 ? 3.991 13.459 -32.467 1.00 47.06 92 LYS A N 1
ATOM 784 C CA . LYS A 1 92 ? 2.533 13.502 -32.704 1.00 47.06 92 LYS A CA 1
ATOM 785 C C . LYS A 1 92 ? 1.973 14.935 -32.700 1.00 47.06 92 LYS A C 1
ATOM 787 O O . LYS A 1 92 ? 0.868 15.165 -32.209 1.00 47.06 92 LYS A O 1
ATOM 792 N N . LYS A 1 93 ? 2.736 15.895 -33.228 1.00 41.34 93 LYS A N 1
ATOM 793 C CA . LYS A 1 93 ? 2.209 17.201 -33.649 1.00 41.34 93 LYS A CA 1
ATOM 794 C C . LYS A 1 93 ? 2.074 17.247 -35.160 1.00 41.34 93 LYS A C 1
ATOM 796 O O . LYS A 1 93 ? 3.012 16.764 -35.826 1.00 41.34 93 LYS A O 1
#